Protein AF-A0A1H3GFI3-F1 (afdb_monomer_lite)

Structure (mmCIF, N/CA/C/O backbone):
data_AF-A0A1H3GFI3-F1
#
_entry.id   AF-A0A1H3GFI3-F1
#
loop_
_atom_site.group_PDB
_atom_site.id
_atom_site.type_symbol
_atom_site.label_atom_id
_atom_site.label_alt_id
_atom_site.label_comp_id
_atom_site.label_asym_id
_atom_site.label_entity_id
_atom_site.label_seq_id
_atom_site.pdbx_PDB_ins_code
_atom_site.Cartn_x
_atom_site.Cartn_y
_atom_site.Cartn_z
_atom_site.occupancy
_atom_site.B_iso_or_equiv
_atom_site.auth_seq_id
_atom_site.auth_comp_id
_atom_site.auth_asym_id
_atom_site.auth_atom_id
_atom_site.pdbx_PDB_model_num
ATOM 1 N N . MET A 1 1 ? -11.354 6.813 -36.163 1.00 39.94 1 MET A N 1
ATOM 2 C CA . MET A 1 1 ? -10.736 5.881 -35.196 1.00 39.94 1 MET A CA 1
ATOM 3 C C . MET A 1 1 ? -9.556 5.224 -35.880 1.00 39.94 1 MET A C 1
ATOM 5 O O . MET A 1 1 ? -9.767 4.393 -36.750 1.00 39.94 1 MET A O 1
ATOM 9 N N . SER A 1 2 ? -8.340 5.657 -35.555 1.00 27.62 2 SER A N 1
ATOM 10 C CA . SER A 1 2 ? -7.111 5.021 -36.024 1.00 27.62 2 SER A CA 1
ATOM 11 C C . SER A 1 2 ? -6.233 4.784 -34.811 1.00 27.62 2 SER A C 1
ATOM 13 O O . SER A 1 2 ? -5.815 5.729 -34.148 1.00 27.62 2 SER A O 1
ATOM 15 N N . PHE A 1 3 ? -6.008 3.507 -34.525 1.00 39.91 3 PHE A N 1
ATOM 16 C CA . PHE A 1 3 ? -4.891 3.021 -33.730 1.00 39.91 3 PHE A CA 1
ATOM 17 C C . PHE A 1 3 ? -3.573 3.446 -34.410 1.00 39.91 3 PHE A C 1
ATOM 19 O O . PHE A 1 3 ? -3.591 3.727 -35.608 1.00 39.91 3 PHE A O 1
ATOM 26 N N . TYR A 1 4 ? -2.469 3.440 -33.655 1.00 35.06 4 TYR A N 1
ATOM 27 C CA . TYR A 1 4 ? -1.087 3.842 -33.997 1.00 35.06 4 TYR A CA 1
ATOM 28 C C . TYR A 1 4 ? -0.653 5.232 -33.517 1.00 35.06 4 TYR A C 1
ATOM 30 O O . TYR A 1 4 ? -0.696 6.207 -34.258 1.00 35.06 4 TYR A O 1
ATOM 38 N N . ASN A 1 5 ? -0.130 5.282 -32.288 1.00 31.27 5 ASN A N 1
ATOM 39 C CA . ASN A 1 5 ? 1.244 5.742 -32.025 1.00 31.27 5 ASN A CA 1
ATOM 40 C C . ASN A 1 5 ? 1.622 5.497 -30.552 1.00 31.27 5 ASN A C 1
ATOM 42 O O . ASN A 1 5 ? 1.931 6.409 -29.799 1.00 31.27 5 ASN A O 1
ATOM 46 N N . ILE A 1 6 ? 1.620 4.229 -30.136 1.00 38.81 6 ILE A N 1
ATOM 47 C CA . ILE A 1 6 ? 2.386 3.800 -28.962 1.00 38.81 6 ILE A CA 1
ATOM 48 C C . ILE A 1 6 ? 3.718 3.324 -29.526 1.00 38.81 6 ILE A C 1
ATOM 50 O O . ILE A 1 6 ? 3.711 2.382 -30.304 1.00 38.81 6 ILE A O 1
ATOM 54 N N . TYR A 1 7 ? 4.795 4.047 -29.222 1.00 35.94 7 TYR A N 1
ATOM 55 C CA . TYR A 1 7 ? 6.221 3.669 -29.228 1.00 35.94 7 TYR A CA 1
ATOM 56 C C . TYR A 1 7 ? 7.065 4.905 -29.547 1.00 35.94 7 TYR A C 1
ATOM 58 O O . TYR A 1 7 ? 7.751 4.979 -30.564 1.00 35.94 7 TYR A O 1
ATOM 66 N N . LYS A 1 8 ? 7.073 5.868 -28.625 1.00 34.03 8 LYS A N 1
ATOM 67 C CA . LYS A 1 8 ? 8.142 6.868 -28.554 1.00 34.03 8 LYS A CA 1
ATOM 68 C C . LYS A 1 8 ? 9.069 6.574 -27.376 1.00 34.03 8 LYS A C 1
ATOM 70 O O . LYS A 1 8 ? 9.478 7.456 -26.640 1.00 34.03 8 LYS A O 1
ATOM 75 N N . TYR A 1 9 ? 9.452 5.303 -27.247 1.00 37.69 9 TYR A N 1
ATOM 76 C CA . TYR A 1 9 ? 10.745 4.987 -26.657 1.00 37.69 9 TYR A CA 1
ATOM 77 C C . TYR A 1 9 ? 11.792 5.551 -27.609 1.00 37.69 9 TYR A C 1
ATOM 79 O O . TYR A 1 9 ? 11.867 5.131 -28.767 1.00 37.69 9 TYR A O 1
ATOM 87 N N . ILE A 1 10 ? 12.604 6.490 -27.137 1.00 39.47 10 ILE A N 1
ATOM 88 C CA . ILE A 1 10 ? 13.829 6.855 -27.836 1.00 39.47 10 ILE A CA 1
ATOM 89 C C . ILE A 1 10 ? 14.751 5.628 -27.789 1.00 39.47 10 ILE A C 1
ATOM 91 O O . ILE A 1 10 ? 15.554 5.423 -26.883 1.00 39.47 10 ILE A O 1
ATOM 95 N N . LYS A 1 11 ? 14.581 4.770 -28.794 1.00 40.06 11 LYS A N 1
ATOM 96 C CA . LYS A 1 11 ? 15.546 3.782 -29.257 1.00 40.06 11 LYS A CA 1
ATOM 97 C C . LYS A 1 11 ? 16.718 4.569 -29.846 1.00 40.06 11 LYS A C 1
ATOM 99 O O . LYS A 1 11 ? 16.751 4.821 -31.046 1.00 40.06 11 LYS A O 1
ATOM 104 N N . TYR A 1 12 ? 17.715 4.923 -29.042 1.00 40.28 12 TYR A N 1
ATOM 105 C CA . TYR A 1 12 ? 19.053 5.079 -29.610 1.00 40.28 12 TYR A CA 1
ATOM 106 C C . TYR A 1 12 ? 19.607 3.673 -29.856 1.00 40.28 12 TYR A C 1
ATOM 108 O O . TYR A 1 12 ? 20.259 3.080 -29.002 1.00 40.28 12 TYR A O 1
ATOM 116 N N . ILE A 1 13 ? 19.298 3.104 -31.025 1.00 44.19 13 ILE A N 1
ATOM 117 C CA . ILE A 1 13 ? 20.070 1.986 -31.572 1.00 44.19 13 ILE A CA 1
ATOM 118 C C . ILE A 1 13 ? 21.266 2.608 -32.291 1.00 44.19 13 ILE A C 1
ATOM 120 O O . ILE A 1 13 ? 21.226 2.834 -33.494 1.00 44.19 13 ILE A O 1
ATOM 124 N N . HIS A 1 14 ? 22.346 2.856 -31.559 1.00 40.16 14 HIS A N 1
ATOM 125 C CA . HIS A 1 14 ? 23.675 2.776 -32.154 1.00 40.16 14 HIS A CA 1
ATOM 126 C C . HIS A 1 14 ? 24.243 1.410 -31.748 1.00 40.16 14 HIS A C 1
ATOM 128 O O . HIS A 1 14 ? 24.528 1.164 -30.580 1.00 40.16 14 HIS A O 1
ATOM 134 N N . HIS A 1 15 ? 24.348 0.491 -32.714 1.00 46.72 15 HIS A N 1
ATOM 135 C CA . HIS A 1 15 ? 25.051 -0.799 -32.588 1.00 46.72 15 HIS A CA 1
ATOM 136 C C . HIS A 1 15 ? 24.428 -1.892 -31.692 1.00 46.72 15 HIS A C 1
ATOM 138 O O . HIS A 1 15 ? 25.136 -2.544 -30.930 1.00 46.72 15 HIS A O 1
ATOM 144 N N . GLY A 1 16 ? 23.120 -2.161 -31.795 1.00 51.97 16 GLY A N 1
ATOM 145 C CA . GLY A 1 16 ? 22.549 -3.423 -31.280 1.00 51.97 16 GLY A CA 1
ATOM 146 C C . GLY A 1 16 ? 22.560 -3.606 -29.752 1.00 51.97 16 GLY A C 1
ATOM 147 O O . GLY A 1 16 ? 22.381 -4.722 -29.269 1.00 51.97 16 GLY A O 1
ATOM 148 N N . ARG A 1 17 ? 22.745 -2.532 -28.975 1.00 50.78 17 ARG A N 1
ATOM 149 C CA . ARG A 1 17 ? 22.695 -2.563 -27.505 1.00 50.78 17 ARG A CA 1
ATOM 150 C C . ARG A 1 17 ? 21.315 -2.135 -26.996 1.00 50.78 17 ARG A C 1
ATOM 152 O O . ARG A 1 17 ? 20.802 -1.087 -27.379 1.00 50.78 17 ARG A O 1
ATOM 159 N N . LYS A 1 18 ? 20.709 -2.947 -26.122 1.00 57.03 18 LYS A N 1
ATOM 160 C CA . LYS A 1 18 ? 19.458 -2.626 -25.415 1.00 57.03 18 LYS A CA 1
ATOM 161 C C . LYS A 1 18 ? 19.765 -1.610 -24.311 1.00 57.03 18 LYS A C 1
ATOM 163 O O . LYS A 1 18 ? 20.443 -1.952 -23.347 1.00 57.03 18 LYS A O 1
ATOM 168 N N . ILE A 1 19 ? 19.272 -0.381 -24.444 1.00 59.69 19 ILE A N 1
ATOM 169 C CA . ILE A 1 19 ? 19.339 0.626 -23.377 1.00 59.69 19 ILE A CA 1
ATOM 170 C C . ILE A 1 19 ? 18.173 0.366 -22.423 1.00 59.69 19 ILE A C 1
ATOM 172 O O . ILE A 1 19 ? 17.017 0.344 -22.843 1.00 59.69 19 ILE A O 1
ATOM 176 N N . ILE A 1 20 ? 18.481 0.126 -21.150 1.00 70.69 20 ILE A N 1
ATOM 177 C CA . ILE A 1 20 ? 17.489 -0.028 -20.084 1.00 70.69 20 ILE A CA 1
ATOM 178 C C . ILE A 1 20 ? 17.472 1.281 -19.304 1.00 70.69 20 ILE A C 1
ATOM 180 O O . ILE A 1 20 ? 18.467 1.635 -18.673 1.00 70.69 20 ILE A O 1
ATOM 184 N N . ILE A 1 21 ? 16.354 2.000 -19.370 1.00 73.19 21 ILE A N 1
ATOM 185 C CA . ILE A 1 21 ? 16.154 3.217 -18.586 1.00 73.19 21 ILE A CA 1
ATOM 186 C C . ILE A 1 21 ? 15.725 2.793 -17.184 1.00 73.19 21 ILE A C 1
ATOM 188 O O . ILE A 1 21 ? 14.767 2.037 -17.017 1.00 73.19 21 ILE A O 1
ATOM 192 N N . ARG A 1 22 ? 16.476 3.262 -16.192 1.00 84.00 22 ARG A N 1
ATOM 193 C CA . ARG A 1 22 ? 16.202 3.075 -14.771 1.00 84.00 22 ARG A CA 1
ATOM 194 C C . ARG A 1 22 ? 15.800 4.410 -14.170 1.00 84.00 22 ARG A C 1
ATOM 196 O O . ARG A 1 22 ? 16.272 5.459 -14.609 1.00 84.00 22 ARG A O 1
ATOM 203 N N . SER A 1 23 ? 14.894 4.378 -13.209 1.00 89.00 23 SER A N 1
ATOM 204 C CA . SER A 1 23 ? 14.367 5.567 -12.544 1.00 89.00 23 SER A CA 1
ATOM 205 C C . SER A 1 23 ? 14.048 5.245 -11.094 1.00 89.00 23 SER A C 1
ATOM 207 O O . SER A 1 23 ? 14.040 4.077 -10.700 1.00 89.00 23 SER A O 1
ATOM 209 N N . ASN A 1 24 ? 13.799 6.292 -10.318 1.00 92.38 24 ASN A N 1
ATOM 210 C CA . ASN A 1 24 ? 13.287 6.149 -8.970 1.00 92.38 24 ASN A CA 1
ATOM 211 C C . ASN A 1 24 ? 11.764 6.219 -9.001 1.00 92.38 24 ASN A C 1
ATOM 213 O O . ASN A 1 24 ? 11.182 6.939 -9.818 1.00 92.38 24 ASN A O 1
ATOM 217 N N . PHE A 1 25 ? 11.134 5.456 -8.124 1.00 93.94 25 PHE A N 1
ATOM 218 C CA . PHE A 1 25 ? 9.694 5.449 -7.958 1.00 93.94 25 PHE A CA 1
ATOM 219 C C . PHE A 1 25 ? 9.343 5.600 -6.488 1.00 93.94 25 PHE A C 1
ATOM 221 O O . PHE A 1 25 ? 10.026 5.046 -5.627 1.00 93.94 25 PHE A O 1
ATOM 228 N N . ARG A 1 26 ? 8.244 6.299 -6.223 1.00 95.25 26 ARG A N 1
ATOM 229 C CA . ARG A 1 26 ? 7.657 6.453 -4.896 1.00 95.25 26 ARG A CA 1
ATOM 230 C C . ARG A 1 26 ? 6.317 5.739 -4.883 1.00 95.25 26 ARG A C 1
ATOM 232 O O . ARG A 1 26 ? 5.526 5.883 -5.812 1.00 95.25 26 ARG A O 1
ATOM 239 N N . VAL A 1 27 ? 6.073 4.969 -3.833 1.00 96.88 27 VAL A N 1
ATOM 240 C CA . VAL A 1 27 ? 4.764 4.390 -3.549 1.00 96.88 27 VAL A CA 1
ATOM 241 C C . VAL A 1 27 ? 4.186 5.114 -2.353 1.00 96.88 27 VAL A C 1
ATOM 243 O O . VAL A 1 27 ? 4.770 5.081 -1.271 1.00 96.88 27 VAL A O 1
ATOM 246 N N . GLN A 1 28 ? 3.046 5.758 -2.544 1.00 97.62 28 GLN A N 1
ATOM 247 C CA . GLN A 1 28 ? 2.244 6.293 -1.462 1.00 97.62 28 GLN A CA 1
ATOM 248 C C . GLN A 1 28 ? 1.201 5.264 -1.066 1.00 97.62 28 GLN A C 1
ATOM 250 O O . GLN A 1 28 ? 0.428 4.803 -1.900 1.00 97.62 28 GLN A O 1
ATOM 255 N N . TRP A 1 29 ? 1.175 4.920 0.211 1.00 98.12 29 TRP A N 1
ATOM 256 C CA . TRP A 1 29 ? 0.234 3.983 0.792 1.00 98.12 29 TRP A CA 1
ATOM 257 C C . TRP A 1 29 ? -0.752 4.731 1.677 1.00 98.12 29 TRP A C 1
ATOM 259 O O . TRP A 1 29 ? -0.376 5.660 2.394 1.00 98.12 29 TRP A O 1
ATOM 269 N N . SER A 1 30 ? -1.999 4.279 1.663 1.00 97.75 30 SER A N 1
ATOM 270 C CA . SER A 1 30 ? -3.070 4.795 2.509 1.00 97.75 30 SER A CA 1
ATOM 271 C C . SER A 1 30 ? -3.761 3.628 3.203 1.00 97.75 30 SER A C 1
ATOM 273 O O . SER A 1 30 ? -4.151 2.656 2.556 1.00 97.75 30 SER A O 1
ATOM 275 N N . LEU A 1 31 ? -3.911 3.718 4.521 1.00 96.88 31 LEU A N 1
ATOM 276 C CA . LEU A 1 31 ? -4.555 2.713 5.361 1.00 96.88 31 LEU A CA 1
ATOM 277 C C . LEU A 1 31 ? -5.763 3.324 6.059 1.00 96.88 31 LEU A C 1
ATOM 279 O O . LEU A 1 31 ? -5.651 4.408 6.626 1.00 96.88 31 LEU A O 1
ATOM 283 N N . TYR A 1 32 ? -6.864 2.579 6.128 1.00 95.81 32 TYR A N 1
ATOM 284 C CA . TYR A 1 32 ? -7.930 2.845 7.091 1.00 95.81 32 TYR A CA 1
ATOM 285 C C . TYR A 1 32 ? -7.951 1.751 8.142 1.00 95.81 32 TYR A C 1
ATOM 287 O O . TYR A 1 32 ? -8.170 0.580 7.826 1.00 95.81 32 TYR A O 1
ATOM 295 N N . VAL A 1 33 ? -7.737 2.135 9.397 1.00 96.31 33 VAL A N 1
ATOM 296 C CA . VAL A 1 33 ? -7.656 1.204 10.524 1.00 96.31 33 VAL A CA 1
ATOM 297 C C . VAL A 1 33 ? -8.790 1.437 11.516 1.00 96.31 33 VAL A C 1
ATOM 299 O O . VAL A 1 33 ? -9.167 2.577 11.788 1.00 96.31 33 VAL A O 1
ATOM 302 N N . ASP A 1 34 ? -9.334 0.352 12.063 1.00 95.19 34 ASP A N 1
ATOM 303 C CA . ASP A 1 34 ? -10.293 0.388 13.167 1.00 95.19 34 ASP A CA 1
ATOM 304 C C . ASP A 1 34 ? -9.539 0.589 14.486 1.00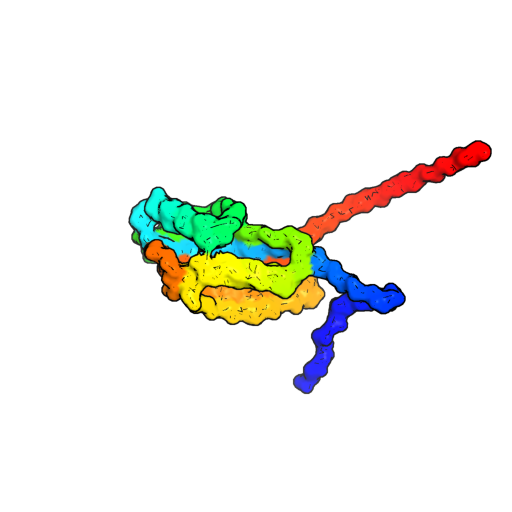 95.19 34 ASP A C 1
ATOM 306 O O . ASP A 1 34 ? -8.959 -0.339 15.058 1.00 95.19 34 ASP A O 1
ATOM 310 N N . ALA A 1 35 ? -9.493 1.836 14.948 1.00 93.56 35 ALA A N 1
ATOM 311 C CA . ALA A 1 35 ? -8.748 2.226 16.131 1.00 93.56 35 ALA A CA 1
ATOM 312 C C . ALA A 1 35 ? -9.416 3.417 16.822 1.00 93.56 35 ALA A C 1
ATOM 314 O O . ALA A 1 35 ? -9.674 4.458 16.228 1.00 93.56 35 ALA A O 1
ATOM 315 N N . LYS A 1 36 ? -9.644 3.284 18.132 1.00 90.50 36 LYS A N 1
ATOM 316 C CA . LYS A 1 36 ? -10.225 4.358 18.958 1.00 90.50 36 LYS A CA 1
ATOM 317 C C . LYS A 1 36 ? -9.205 5.400 19.422 1.00 90.50 36 LYS A C 1
ATOM 319 O O . LYS A 1 36 ? -9.607 6.425 19.960 1.00 90.50 36 LYS A O 1
ATOM 324 N N . THR A 1 37 ? -7.913 5.107 19.294 1.00 93.38 37 THR A N 1
ATOM 325 C CA . THR A 1 37 ? -6.822 5.999 19.699 1.00 93.38 37 THR A CA 1
ATOM 326 C C . THR A 1 37 ? -5.672 5.896 18.706 1.00 93.38 37 THR A C 1
ATOM 328 O O . THR A 1 37 ? -5.513 4.869 18.036 1.00 93.38 37 THR A O 1
ATOM 331 N N . GLN A 1 38 ? -4.852 6.942 18.648 1.00 94.25 38 GLN A N 1
ATOM 332 C CA . GLN A 1 38 ? -3.697 7.005 17.759 1.00 94.25 38 GLN A CA 1
ATOM 333 C C . GLN A 1 38 ? -2.664 5.927 18.104 1.00 94.25 38 GLN A C 1
ATOM 335 O O . GLN A 1 38 ? -2.101 5.307 17.210 1.00 94.25 38 GLN A O 1
ATOM 340 N N . GLU A 1 39 ? -2.464 5.618 19.386 1.00 95.44 39 GLU A N 1
ATOM 341 C CA . GLU A 1 39 ? -1.528 4.575 19.823 1.00 95.44 39 GLU A CA 1
ATOM 342 C C . GLU A 1 39 ? -1.929 3.205 19.270 1.00 95.44 39 GLU A C 1
ATOM 344 O O . GLU A 1 39 ? -1.082 2.444 18.809 1.00 95.44 39 GLU A O 1
ATOM 349 N N . LYS A 1 40 ? -3.233 2.896 19.249 1.00 94.75 40 LYS A N 1
ATOM 350 C CA . LYS A 1 40 ? -3.735 1.655 18.644 1.00 94.75 40 LYS A CA 1
ATOM 351 C C . LYS A 1 40 ? -3.560 1.641 17.130 1.00 94.75 40 LYS A C 1
ATOM 353 O O . LYS A 1 40 ? -3.198 0.603 16.585 1.00 94.75 40 LYS A O 1
ATOM 358 N N . ALA A 1 41 ? -3.791 2.773 16.467 1.00 96.06 41 ALA A N 1
ATOM 359 C CA . ALA A 1 41 ? -3.550 2.908 15.033 1.00 96.06 41 ALA A CA 1
ATOM 360 C C . ALA A 1 41 ? -2.070 2.640 14.697 1.00 96.06 41 ALA A C 1
ATOM 362 O O . ALA A 1 41 ? -1.764 1.885 13.777 1.00 96.06 41 ALA A O 1
ATOM 363 N N . MET A 1 42 ? -1.156 3.165 15.515 1.00 96.19 42 MET A N 1
ATOM 364 C CA . MET A 1 42 ? 0.286 2.960 15.366 1.00 96.19 42 MET A CA 1
ATOM 365 C C . MET A 1 42 ? 0.729 1.516 15.621 1.00 96.19 42 MET A C 1
ATOM 367 O O . MET A 1 42 ? 1.621 1.036 14.928 1.00 96.19 42 MET A O 1
ATOM 371 N N . LEU A 1 43 ? 0.093 0.790 16.548 1.00 95.62 43 LEU A N 1
ATOM 372 C CA . LEU A 1 43 ? 0.348 -0.648 16.719 1.00 95.62 43 LEU A CA 1
ATOM 373 C C . LEU A 1 43 ? -0.041 -1.447 15.468 1.00 95.62 43 LEU A C 1
ATOM 375 O O . LEU A 1 43 ? 0.683 -2.353 15.068 1.00 95.62 43 LEU A O 1
ATOM 379 N N . ILE A 1 44 ? -1.158 -1.098 14.823 1.00 95.69 44 ILE A N 1
ATOM 380 C CA . ILE A 1 44 ? -1.563 -1.731 13.558 1.00 95.69 44 ILE A CA 1
ATOM 381 C C . ILE A 1 44 ? -0.561 -1.383 12.451 1.00 95.69 44 ILE A C 1
ATOM 383 O O . ILE A 1 44 ? -0.162 -2.261 11.690 1.00 95.69 44 ILE A O 1
ATOM 387 N N . PHE A 1 45 ? -0.103 -0.130 12.386 1.00 96.25 45 PHE A N 1
ATOM 388 C CA . PHE A 1 45 ? 0.947 0.265 11.447 1.00 96.25 45 PHE A CA 1
ATOM 389 C C . PHE A 1 45 ? 2.262 -0.492 11.677 1.00 96.25 45 PHE A C 1
ATOM 391 O O . PHE A 1 45 ? 2.927 -0.865 10.716 1.00 96.25 45 PHE A O 1
ATOM 398 N N . GLN A 1 46 ? 2.633 -0.777 12.925 1.00 94.81 46 GLN A N 1
ATOM 399 C CA . GLN A 1 46 ? 3.822 -1.579 13.204 1.00 94.81 46 GLN A CA 1
ATOM 400 C C . GLN A 1 46 ? 3.709 -2.985 12.592 1.00 94.81 46 GLN A C 1
ATOM 402 O O . GLN A 1 46 ? 4.657 -3.442 11.961 1.00 94.81 46 GLN A O 1
ATOM 407 N N . LEU A 1 47 ? 2.535 -3.622 12.671 1.00 95.31 47 LEU A N 1
ATOM 408 C CA . LEU A 1 47 ? 2.286 -4.906 11.999 1.00 95.31 47 LEU A CA 1
ATOM 409 C C . LEU A 1 47 ? 2.400 -4.796 10.471 1.00 95.31 47 LEU A C 1
ATOM 411 O O . LEU A 1 47 ? 2.879 -5.721 9.822 1.00 95.31 47 LEU A O 1
ATOM 415 N N . VAL A 1 48 ? 1.982 -3.667 9.890 1.00 95.88 48 VAL A N 1
ATOM 416 C CA . VAL A 1 48 ? 2.183 -3.377 8.458 1.00 95.88 48 VAL A CA 1
ATOM 417 C C . VAL A 1 48 ? 3.674 -3.269 8.140 1.00 95.88 48 VAL A C 1
ATOM 419 O O . VAL A 1 48 ? 4.133 -3.880 7.180 1.00 95.88 48 VAL A O 1
ATOM 422 N N . SER A 1 49 ? 4.440 -2.548 8.959 1.00 94.19 49 SER A N 1
ATOM 423 C CA . SER A 1 49 ? 5.890 -2.413 8.793 1.00 94.19 49 SER A CA 1
ATOM 424 C C . SER A 1 49 ? 6.610 -3.755 8.863 1.00 94.19 49 SER A C 1
ATOM 426 O O . SER A 1 49 ? 7.478 -4.020 8.036 1.00 94.19 49 SER A O 1
ATOM 428 N N . GLU A 1 50 ? 6.228 -4.606 9.813 1.00 94.50 50 GLU A N 1
ATOM 429 C CA . GLU A 1 50 ? 6.772 -5.958 9.962 1.00 94.50 50 GLU A CA 1
ATOM 430 C C . GLU A 1 50 ? 6.387 -6.862 8.781 1.00 94.50 50 GLU A C 1
ATOM 432 O O . GLU A 1 50 ? 7.204 -7.657 8.327 1.00 94.50 50 GLU A O 1
ATOM 437 N N . ALA A 1 51 ? 5.168 -6.730 8.247 1.00 94.75 51 ALA A N 1
ATOM 438 C CA . ALA A 1 51 ? 4.702 -7.534 7.117 1.00 94.75 51 ALA A CA 1
ATOM 439 C C . ALA A 1 51 ? 5.345 -7.139 5.779 1.00 94.75 51 ALA A C 1
ATOM 441 O O . ALA A 1 51 ? 5.550 -7.996 4.920 1.00 94.75 51 ALA A O 1
ATOM 442 N N . ILE A 1 52 ? 5.611 -5.849 5.563 1.00 92.69 52 ILE A N 1
ATOM 443 C CA . ILE A 1 52 ? 6.254 -5.363 4.335 1.00 92.69 52 ILE A CA 1
ATOM 444 C C . ILE A 1 52 ? 7.769 -5.617 4.368 1.00 92.69 52 ILE A C 1
ATOM 446 O O . ILE A 1 52 ? 8.353 -5.842 3.312 1.00 92.69 52 ILE A O 1
ATOM 450 N N . ASP A 1 53 ? 8.388 -5.592 5.554 1.00 91.50 53 ASP A N 1
ATOM 451 C CA . ASP A 1 53 ? 9.840 -5.743 5.755 1.00 91.50 53 ASP A CA 1
ATOM 452 C C . ASP A 1 53 ? 10.671 -4.760 4.903 1.00 91.50 53 ASP A C 1
ATOM 454 O O . ASP A 1 53 ? 11.664 -5.101 4.261 1.00 91.50 53 ASP A O 1
ATOM 458 N N . LEU A 1 54 ? 10.226 -3.499 4.863 1.00 87.81 54 LEU A N 1
ATOM 459 C CA . LEU A 1 54 ? 10.900 -2.401 4.168 1.00 87.81 54 LEU A CA 1
ATOM 460 C C . LEU A 1 54 ? 10.985 -1.164 5.062 1.00 87.81 54 LEU A C 1
ATOM 462 O O . LEU A 1 54 ? 10.150 -0.989 5.954 1.00 87.81 54 LEU A O 1
ATOM 466 N N . PRO A 1 55 ? 11.942 -0.257 4.799 1.00 84.00 55 PRO A N 1
ATOM 467 C CA . PRO A 1 55 ? 11.933 1.060 5.416 1.00 84.00 55 PRO A CA 1
ATOM 468 C C . PRO A 1 55 ? 10.669 1.822 4.995 1.00 84.00 55 PRO A C 1
ATOM 470 O O . PRO A 1 55 ? 10.509 2.181 3.828 1.00 84.00 55 PRO A O 1
ATOM 473 N N . LEU A 1 56 ? 9.772 2.056 5.955 1.00 91.50 56 LEU A N 1
ATOM 474 C CA . LEU A 1 56 ? 8.558 2.846 5.765 1.00 91.50 56 LEU A CA 1
ATOM 475 C C . LEU A 1 56 ? 8.752 4.245 6.349 1.00 91.50 56 LEU A C 1
ATOM 477 O O . LEU A 1 56 ? 9.204 4.389 7.487 1.00 91.50 56 LEU A O 1
ATOM 481 N N . GLN A 1 57 ? 8.342 5.272 5.612 1.00 93.00 57 GLN A N 1
ATOM 482 C CA . GLN A 1 57 ? 8.266 6.634 6.133 1.00 93.00 57 GLN A CA 1
ATOM 483 C C . GLN A 1 57 ? 6.801 7.016 6.339 1.00 93.00 57 GLN A C 1
ATOM 485 O O . GLN A 1 57 ? 6.073 7.220 5.371 1.00 93.00 57 GLN A O 1
ATOM 490 N N . ILE A 1 58 ? 6.365 7.119 7.598 1.00 95.25 58 ILE A N 1
ATOM 491 C CA . ILE A 1 58 ? 5.043 7.677 7.914 1.00 95.25 58 ILE A CA 1
ATOM 492 C C . ILE A 1 58 ? 5.013 9.142 7.498 1.00 95.25 58 ILE A C 1
ATOM 494 O O . ILE A 1 58 ? 5.920 9.911 7.818 1.00 95.25 58 ILE A O 1
ATOM 498 N N . GLU A 1 59 ? 3.926 9.521 6.844 1.00 95.06 59 GLU A N 1
ATOM 499 C CA . GLU A 1 59 ? 3.628 10.903 6.492 1.00 95.06 59 GLU A CA 1
ATOM 500 C C . GLU A 1 59 ? 2.526 11.469 7.378 1.00 95.06 59 GLU A C 1
ATOM 502 O O . GLU A 1 59 ? 2.637 12.602 7.840 1.00 95.06 59 GLU A O 1
ATOM 507 N N . ASN A 1 60 ? 1.484 10.676 7.649 1.00 95.25 60 ASN A N 1
ATOM 508 C CA . ASN A 1 60 ? 0.354 11.110 8.458 1.00 95.25 60 ASN A CA 1
ATOM 509 C C . ASN A 1 60 ? -0.275 9.958 9.257 1.00 95.25 60 ASN A C 1
ATOM 511 O O . ASN A 1 60 ? -0.235 8.801 8.838 1.00 95.25 60 ASN A O 1
ATOM 515 N N . CYS A 1 61 ? -0.882 10.287 10.398 1.00 95.88 61 CYS A N 1
ATOM 516 C CA . CYS A 1 61 ? -1.697 9.383 11.210 1.00 95.88 61 CYS A CA 1
ATOM 517 C C . CYS A 1 61 ? -2.759 10.205 11.950 1.00 95.88 61 CYS A C 1
ATOM 519 O O . CYS A 1 61 ? -2.502 10.764 13.018 1.00 95.88 61 CYS A O 1
ATOM 521 N N . GLU A 1 62 ? -3.952 10.293 11.370 1.00 94.56 62 GLU A N 1
ATOM 522 C CA . GLU A 1 62 ? -5.013 11.196 11.821 1.00 94.56 62 GLU A CA 1
ATOM 523 C C . GLU A 1 62 ? -6.357 10.472 11.961 1.00 94.56 62 GLU A C 1
ATOM 525 O O . GLU A 1 62 ? -6.609 9.481 11.271 1.00 94.56 62 GLU A O 1
ATOM 530 N N . PRO A 1 63 ? -7.259 10.946 12.842 1.00 93.12 63 PRO A N 1
ATOM 531 C CA . PRO A 1 63 ? -8.611 10.410 12.920 1.00 93.12 63 PRO A CA 1
ATOM 532 C C . PRO A 1 63 ? -9.333 10.549 11.578 1.00 93.12 63 PRO A C 1
ATOM 534 O O . PRO A 1 63 ? -9.366 11.628 10.985 1.00 93.12 63 PRO A O 1
ATOM 537 N N . TYR A 1 64 ? -9.989 9.482 11.131 1.00 88.00 64 TYR A N 1
ATOM 538 C CA . TYR A 1 64 ? -10.730 9.504 9.879 1.00 88.00 64 TYR A CA 1
ATOM 539 C C . TYR A 1 64 ? -11.912 10.475 9.976 1.00 88.00 64 TYR A C 1
ATOM 541 O O . TYR A 1 64 ? -12.773 10.359 10.856 1.00 88.00 64 TYR A O 1
ATOM 549 N N . TRP A 1 65 ? -11.980 11.429 9.042 1.00 82.81 65 TRP A N 1
ATOM 550 C CA . TRP A 1 65 ? -12.920 12.557 9.085 1.00 82.81 65 TRP A CA 1
ATOM 551 C C . TRP A 1 65 ? -14.389 12.130 9.221 1.00 82.81 65 TRP A C 1
ATOM 553 O O . TRP A 1 65 ? -15.195 12.837 9.829 1.00 82.81 65 TRP A O 1
ATOM 563 N N . ARG A 1 66 ? -14.743 10.959 8.675 1.00 82.69 66 ARG A N 1
ATOM 564 C CA . ARG A 1 66 ? -16.115 10.441 8.669 1.00 82.69 66 ARG A CA 1
ATOM 565 C C . ARG A 1 66 ? -16.467 9.627 9.913 1.00 82.69 66 ARG A C 1
ATOM 567 O O . ARG A 1 66 ? -17.637 9.562 10.280 1.00 82.69 66 ARG A O 1
ATOM 574 N N . ASN A 1 67 ? -15.485 8.985 10.545 1.00 82.62 67 ASN A N 1
ATOM 575 C CA . ASN A 1 67 ? -15.693 8.115 11.698 1.00 82.62 67 ASN A CA 1
ATOM 576 C C . ASN A 1 67 ? -14.514 8.229 12.665 1.00 82.62 67 ASN A C 1
ATOM 578 O O . ASN A 1 67 ? -13.443 7.687 12.424 1.00 82.62 67 ASN A O 1
ATOM 582 N N . ARG A 1 68 ? -14.750 8.859 13.817 1.00 77.19 68 ARG A N 1
ATOM 583 C CA . ARG A 1 68 ? -13.723 9.076 14.849 1.00 77.19 68 ARG A CA 1
ATOM 584 C C . ARG A 1 68 ? -13.240 7.801 15.550 1.00 77.19 68 ARG A C 1
ATOM 586 O O . ARG A 1 68 ? -12.334 7.878 16.368 1.00 77.19 68 ARG A O 1
ATOM 593 N N . SER A 1 69 ? -13.855 6.650 15.273 1.00 84.00 69 SER A N 1
ATOM 594 C CA . SER A 1 69 ? -13.350 5.341 15.717 1.00 84.00 69 SER A CA 1
ATOM 595 C C . SER A 1 69 ? -12.394 4.706 14.703 1.00 84.00 69 SER A C 1
ATOM 597 O O . SER A 1 69 ? -12.065 3.534 14.836 1.00 84.00 69 SER A O 1
ATOM 599 N N . GLN A 1 70 ? -11.994 5.444 13.670 1.00 91.88 70 GLN A N 1
ATOM 600 C CA . GLN A 1 70 ? -11.066 4.999 12.642 1.00 91.88 70 GLN A CA 1
ATOM 601 C C . GLN A 1 70 ? -9.937 6.009 12.497 1.00 91.88 70 GLN A C 1
ATOM 603 O O . GLN A 1 70 ? -10.113 7.196 12.782 1.00 91.88 70 GLN A O 1
ATOM 608 N N . TYR A 1 71 ? -8.792 5.531 12.028 1.00 95.81 71 TYR A N 1
ATOM 609 C CA . TYR A 1 71 ? -7.650 6.365 11.679 1.00 95.81 71 TYR A CA 1
ATOM 610 C C . TYR A 1 71 ? -7.270 6.145 10.221 1.00 95.81 71 TYR A C 1
ATOM 612 O O . TYR A 1 71 ? -7.357 5.027 9.705 1.00 95.81 71 TYR A O 1
ATOM 620 N N . GLU A 1 72 ? -6.851 7.226 9.578 1.00 96.25 72 GLU A N 1
ATOM 621 C CA . GLU A 1 72 ? -6.159 7.211 8.301 1.00 96.25 72 GLU A CA 1
ATOM 622 C C . GLU A 1 72 ? -4.660 7.314 8.559 1.00 96.25 72 GLU A C 1
ATOM 624 O O . GLU A 1 72 ? -4.204 8.208 9.275 1.00 96.25 72 GLU A O 1
ATOM 629 N N . ILE A 1 73 ? -3.900 6.385 7.987 1.00 97.12 73 ILE A N 1
ATOM 630 C CA . ILE A 1 73 ? -2.440 6.400 8.045 1.00 97.12 73 ILE A CA 1
ATOM 631 C C . ILE A 1 73 ? -1.928 6.466 6.619 1.00 97.12 73 ILE A C 1
ATOM 633 O O . ILE A 1 73 ? -2.281 5.613 5.803 1.00 97.12 73 ILE A O 1
ATOM 637 N N . THR A 1 74 ? -1.084 7.448 6.328 1.00 97.62 74 THR A N 1
ATOM 638 C CA . THR A 1 74 ? -0.374 7.527 5.052 1.00 97.62 74 THR A CA 1
ATOM 639 C C . THR A 1 74 ? 1.116 7.365 5.279 1.00 97.62 74 THR A C 1
ATOM 641 O O . THR A 1 74 ? 1.684 7.890 6.240 1.00 97.62 74 THR A O 1
ATOM 644 N N . PHE A 1 75 ? 1.755 6.596 4.408 1.00 97.38 75 PHE A N 1
ATOM 645 C CA . PHE A 1 75 ? 3.187 6.341 4.470 1.00 97.38 75 PHE A CA 1
ATOM 646 C C . PHE A 1 75 ? 3.742 6.078 3.078 1.00 97.38 75 PHE A C 1
ATOM 648 O O . PHE A 1 75 ? 2.991 5.871 2.124 1.00 97.38 75 PHE A O 1
ATOM 655 N N . THR A 1 76 ? 5.063 6.067 2.962 1.00 96.88 76 THR A N 1
ATOM 656 C CA . THR A 1 76 ? 5.737 5.858 1.686 1.00 96.88 76 THR A CA 1
ATOM 657 C C . THR A 1 76 ? 6.790 4.775 1.720 1.00 96.88 76 THR A C 1
ATOM 659 O O . THR A 1 76 ? 7.399 4.491 2.755 1.00 96.88 76 THR A O 1
ATOM 662 N N . THR A 1 77 ? 7.000 4.194 0.541 1.00 95.75 77 THR A N 1
ATOM 663 C CA . THR A 1 77 ? 8.171 3.389 0.195 1.00 95.75 77 THR A CA 1
ATOM 664 C C . THR A 1 77 ? 8.767 3.893 -1.115 1.00 95.75 77 THR A C 1
ATOM 666 O O . THR A 1 77 ? 8.081 4.534 -1.916 1.00 95.75 77 THR A O 1
ATOM 669 N N . THR A 1 78 ? 10.046 3.608 -1.354 1.00 94.75 78 THR A N 1
ATOM 670 C CA . THR A 1 78 ? 10.747 4.027 -2.574 1.00 94.75 78 THR A CA 1
ATOM 671 C C . THR A 1 78 ? 11.462 2.860 -3.244 1.00 94.75 78 THR A C 1
ATOM 673 O O . THR A 1 78 ? 11.942 1.928 -2.597 1.00 94.75 78 THR A O 1
ATOM 676 N N . TRP A 1 79 ? 11.539 2.913 -4.573 1.00 94.44 79 TRP A N 1
ATOM 677 C CA . TRP A 1 79 ? 12.286 1.971 -5.399 1.00 94.44 79 TRP A CA 1
ATOM 678 C C . TRP A 1 79 ? 13.323 2.725 -6.215 1.00 94.44 79 TRP A C 1
ATOM 680 O O . TRP A 1 79 ? 12.980 3.428 -7.163 1.00 94.44 79 TRP A O 1
ATOM 690 N N . GLU A 1 80 ? 14.593 2.566 -5.865 1.00 93.25 80 GLU A N 1
ATOM 691 C CA . GLU A 1 80 ? 15.681 3.293 -6.513 1.00 93.25 80 GLU A CA 1
ATOM 692 C C . GLU A 1 80 ? 16.283 2.514 -7.683 1.00 93.25 80 GLU A C 1
ATOM 694 O O . GLU A 1 80 ? 16.554 1.315 -7.587 1.00 93.25 80 GLU A O 1
ATOM 699 N N . GLY A 1 81 ? 16.534 3.209 -8.794 1.00 89.44 81 GLY A N 1
ATOM 700 C CA . GLY A 1 81 ? 17.285 2.655 -9.922 1.00 89.44 81 GLY A CA 1
ATOM 701 C C . GLY A 1 81 ? 16.644 1.431 -10.587 1.00 89.44 81 GLY A C 1
ATOM 702 O O . GLY A 1 81 ? 17.360 0.595 -11.146 1.00 89.44 81 GLY A O 1
ATOM 703 N N . VAL A 1 82 ? 15.316 1.319 -10.570 1.00 92.12 82 VAL A N 1
ATOM 704 C CA . VAL A 1 82 ? 14.577 0.183 -11.145 1.00 92.12 82 VAL A CA 1
ATOM 705 C C . VAL A 1 82 ? 13.921 0.538 -12.477 1.00 92.12 82 VAL A C 1
ATOM 707 O O . VAL A 1 82 ? 13.785 1.704 -12.854 1.00 92.12 82 VAL A O 1
ATOM 710 N N . THR A 1 83 ? 13.524 -0.486 -13.230 1.00 90.38 83 THR A N 1
ATOM 711 C CA . THR A 1 83 ? 12.662 -0.303 -14.412 1.00 90.38 83 THR A CA 1
ATOM 712 C C . THR A 1 83 ? 11.187 -0.196 -13.999 1.00 90.38 83 THR A C 1
ATOM 714 O O . THR A 1 83 ? 10.831 -0.727 -12.948 1.00 90.38 83 THR A O 1
ATOM 717 N N . PRO A 1 84 ? 10.293 0.401 -14.812 1.00 90.75 84 PRO A N 1
ATOM 718 C CA . PRO A 1 84 ? 8.870 0.463 -14.467 1.00 90.75 84 PRO A CA 1
ATOM 719 C C . PRO A 1 84 ? 8.227 -0.913 -14.183 1.00 90.75 84 PRO A C 1
ATOM 721 O O . PRO A 1 84 ? 7.560 -1.047 -13.159 1.00 90.75 84 PRO A O 1
ATOM 724 N N . PRO A 1 85 ? 8.462 -1.977 -14.986 1.00 92.88 85 PRO A N 1
ATOM 725 C CA . PRO A 1 85 ? 7.933 -3.308 -14.669 1.00 92.88 85 PRO A CA 1
ATOM 726 C C . PRO A 1 85 ? 8.459 -3.877 -13.347 1.00 92.88 85 PRO A C 1
ATOM 728 O O . PRO A 1 85 ? 7.737 -4.569 -12.636 1.00 92.88 85 PRO A O 1
ATOM 731 N N . GLU A 1 86 ? 9.714 -3.583 -13.009 1.00 94.69 86 GLU A N 1
ATOM 732 C CA . GLU A 1 86 ? 10.317 -4.003 -11.745 1.00 94.69 86 GLU A CA 1
ATOM 733 C C . GLU A 1 86 ? 9.724 -3.240 -10.554 1.00 94.69 86 GLU A C 1
ATOM 735 O O . GLU A 1 86 ? 9.450 -3.858 -9.530 1.00 94.69 86 GLU A O 1
ATOM 740 N N . ALA A 1 87 ? 9.461 -1.937 -10.697 1.00 95.25 87 ALA A N 1
ATOM 741 C CA . ALA A 1 87 ? 8.763 -1.145 -9.685 1.00 95.25 87 ALA A CA 1
ATOM 742 C C . ALA A 1 87 ? 7.354 -1.697 -9.423 1.00 95.25 87 ALA A C 1
ATOM 744 O O . ALA A 1 87 ? 6.999 -1.946 -8.275 1.00 95.25 87 ALA A O 1
ATOM 745 N N . VAL A 1 88 ? 6.588 -1.982 -10.484 1.00 96.88 88 VAL A N 1
ATOM 746 C CA . VAL A 1 88 ? 5.260 -2.615 -10.383 1.00 96.88 88 VAL A CA 1
ATOM 747 C C . VAL A 1 88 ? 5.348 -3.956 -9.661 1.00 96.88 88 VAL A C 1
ATOM 749 O O . VA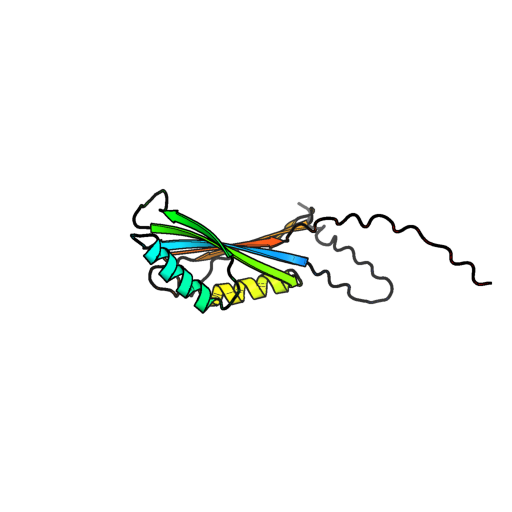L A 1 88 ? 4.586 -4.202 -8.729 1.00 96.88 88 VAL A O 1
ATOM 752 N N . PHE A 1 89 ? 6.291 -4.815 -10.057 1.00 97.25 89 PHE A N 1
ATOM 753 C CA . PHE A 1 89 ? 6.475 -6.122 -9.432 1.00 97.25 89 PHE A CA 1
ATOM 754 C C . PHE A 1 89 ? 6.806 -6.009 -7.940 1.00 97.25 89 PHE A C 1
ATOM 756 O O . PHE A 1 89 ? 6.181 -6.685 -7.128 1.00 97.25 89 PHE A O 1
ATOM 763 N N . ARG A 1 90 ? 7.751 -5.138 -7.563 1.00 97.06 90 ARG A N 1
ATOM 764 C CA . ARG A 1 90 ? 8.137 -4.931 -6.158 1.00 97.06 90 ARG A CA 1
ATOM 765 C C . ARG A 1 90 ? 6.989 -4.361 -5.329 1.00 97.06 90 ARG A C 1
ATOM 767 O O . ARG A 1 90 ? 6.750 -4.846 -4.227 1.00 97.06 90 ARG A O 1
ATOM 774 N N . THR A 1 91 ? 6.236 -3.402 -5.872 1.00 97.31 91 THR A N 1
ATOM 775 C CA . THR A 1 91 ? 5.028 -2.875 -5.221 1.00 97.31 91 THR A CA 1
ATOM 776 C C . THR A 1 91 ? 3.990 -3.970 -5.008 1.00 97.31 91 THR A C 1
ATOM 778 O O . THR A 1 91 ? 3.459 -4.086 -3.911 1.00 97.31 91 THR A O 1
ATOM 781 N N . LEU A 1 92 ? 3.733 -4.814 -6.012 1.00 97.75 92 LEU A N 1
ATOM 782 C CA . LEU A 1 92 ? 2.792 -5.930 -5.882 1.00 97.75 92 LEU A CA 1
ATOM 783 C C . LEU A 1 92 ? 3.270 -7.003 -4.898 1.00 97.75 92 LEU A C 1
ATOM 785 O O . LEU A 1 92 ? 2.449 -7.562 -4.181 1.00 97.75 92 LEU A O 1
ATOM 789 N N . ALA A 1 93 ? 4.575 -7.270 -4.829 1.00 97.00 93 ALA A N 1
ATOM 790 C CA . ALA A 1 93 ? 5.141 -8.195 -3.851 1.00 97.00 93 ALA A CA 1
ATOM 791 C C . ALA A 1 93 ? 4.944 -7.687 -2.413 1.00 97.00 93 ALA A C 1
ATOM 793 O O . ALA A 1 93 ? 4.530 -8.457 -1.552 1.00 97.00 93 ALA A O 1
ATOM 794 N N . ALA A 1 94 ? 5.160 -6.390 -2.168 1.00 96.81 94 ALA A N 1
ATOM 795 C CA . ALA A 1 94 ? 4.843 -5.762 -0.883 1.00 96.81 94 ALA A CA 1
ATOM 796 C C . ALA A 1 94 ? 3.327 -5.761 -0.607 1.00 96.81 94 ALA A C 1
ATOM 798 O O . ALA A 1 94 ? 2.886 -6.055 0.497 1.00 96.81 94 ALA A O 1
ATOM 799 N N . ALA A 1 95 ? 2.511 -5.478 -1.623 1.00 97.19 95 ALA A N 1
ATOM 800 C CA . ALA A 1 95 ? 1.056 -5.468 -1.516 1.00 97.19 95 ALA A CA 1
ATOM 801 C C . ALA A 1 95 ? 0.493 -6.855 -1.146 1.00 97.19 95 ALA A C 1
ATOM 803 O O . ALA A 1 95 ? -0.448 -6.961 -0.351 1.00 97.19 95 ALA A O 1
ATOM 804 N N . ASP A 1 96 ? 1.074 -7.929 -1.687 1.00 97.25 96 ASP A N 1
ATOM 805 C CA . ASP A 1 96 ? 0.661 -9.300 -1.389 1.00 97.25 96 ASP A CA 1
ATOM 806 C C . ASP A 1 96 ? 0.834 -9.643 0.094 1.00 97.25 96 ASP A C 1
ATOM 808 O O . ASP A 1 96 ? 0.020 -10.382 0.639 1.00 97.25 96 ASP A O 1
ATOM 812 N N . THR A 1 97 ? 1.796 -9.066 0.817 1.00 96.62 97 THR A N 1
ATOM 813 C CA . THR A 1 97 ? 1.941 -9.359 2.255 1.00 96.62 97 THR A CA 1
ATOM 814 C C . THR A 1 97 ? 0.794 -8.788 3.100 1.00 96.62 97 THR A C 1
ATOM 816 O O . THR A 1 97 ? 0.525 -9.284 4.195 1.00 96.62 97 THR A O 1
ATOM 819 N N . LEU A 1 98 ? 0.044 -7.815 2.570 1.00 96.94 98 LEU A N 1
ATOM 820 C CA . LEU A 1 98 ? -0.942 -7.025 3.316 1.00 96.94 98 LEU A CA 1
ATO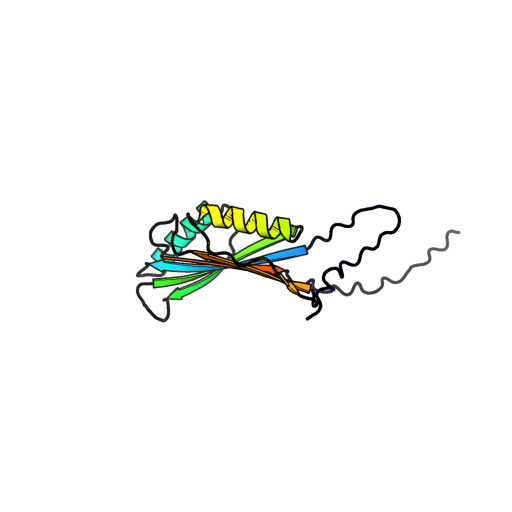M 821 C C . LEU A 1 98 ? -2.399 -7.415 3.060 1.00 96.94 98 LEU A C 1
ATOM 823 O O . LEU A 1 98 ? -3.256 -7.181 3.918 1.00 96.94 98 LEU A O 1
ATOM 827 N N . ALA A 1 99 ? -2.712 -8.001 1.905 1.00 97.75 99 ALA A N 1
ATOM 828 C CA . ALA A 1 99 ? -4.078 -8.368 1.543 1.00 97.75 99 ALA A CA 1
ATOM 829 C C . ALA A 1 99 ? -4.143 -9.666 0.734 1.00 97.75 99 ALA A C 1
ATOM 831 O O . ALA A 1 99 ? -3.183 -10.072 0.089 1.00 97.75 99 ALA A O 1
ATOM 832 N N . TRP A 1 100 ? -5.291 -10.340 0.797 1.00 96.88 100 TRP A N 1
ATOM 833 C CA . TRP A 1 100 ? -5.557 -11.580 0.060 1.00 96.88 100 TRP A CA 1
ATOM 834 C C . TRP A 1 100 ? -5.905 -11.334 -1.404 1.00 96.88 100 TRP A C 1
ATOM 836 O O . TRP A 1 100 ? -5.674 -12.188 -2.253 1.00 96.88 100 TRP A O 1
ATOM 846 N N . GLU A 1 101 ? -6.500 -10.181 -1.691 1.00 96.69 101 GLU A N 1
ATOM 847 C CA . GLU A 1 101 ? -6.971 -9.815 -3.020 1.00 96.69 101 GLU A CA 1
ATOM 848 C C . GLU A 1 101 ? -6.743 -8.328 -3.249 1.00 96.69 101 GLU A C 1
ATOM 850 O O . GLU A 1 101 ? -6.873 -7.531 -2.320 1.00 96.69 101 GLU A O 1
ATOM 855 N N . TRP A 1 102 ? -6.470 -7.952 -4.495 1.00 98.00 102 TRP A N 1
ATOM 856 C CA . TRP A 1 102 ? -6.258 -6.568 -4.898 1.00 98.00 102 TRP A CA 1
ATOM 857 C C . TRP A 1 102 ? -7.088 -6.232 -6.130 1.00 98.00 102 TRP A C 1
ATOM 859 O O . TRP A 1 102 ? -7.123 -6.991 -7.098 1.00 98.00 102 TRP A O 1
ATOM 869 N N . ASN A 1 103 ? -7.724 -5.063 -6.109 1.00 97.88 103 ASN A N 1
ATOM 870 C CA . ASN A 1 103 ? -8.225 -4.421 -7.314 1.00 97.88 103 ASN A CA 1
ATOM 871 C C . ASN A 1 103 ? -7.150 -3.446 -7.794 1.00 97.88 103 ASN A C 1
ATOM 873 O O . ASN A 1 103 ? -6.897 -2.443 -7.128 1.00 97.88 103 ASN A O 1
ATOM 877 N N . VAL A 1 104 ? -6.492 -3.773 -8.905 1.00 97.31 104 VAL A N 1
ATOM 878 C CA . VAL A 1 104 ? -5.386 -2.985 -9.461 1.00 97.31 104 VAL A CA 1
ATOM 879 C C . VAL A 1 104 ? -5.791 -2.329 -10.772 1.00 97.31 104 VAL A C 1
ATOM 881 O O . VAL A 1 104 ? -6.518 -2.910 -11.581 1.00 97.31 104 VAL A O 1
ATOM 884 N N . ARG A 1 105 ? -5.280 -1.123 -11.002 1.00 95.44 105 ARG A N 1
ATOM 885 C CA . ARG A 1 105 ? -5.347 -0.447 -12.298 1.00 95.44 105 ARG A CA 1
ATOM 886 C C . ARG A 1 105 ? -4.189 -0.912 -13.173 1.00 95.44 105 ARG A C 1
ATOM 888 O O . ARG A 1 105 ? -3.122 -1.249 -12.671 1.00 95.44 105 ARG A O 1
ATOM 895 N N . CYS A 1 106 ? -4.383 -0.930 -14.489 1.00 90.94 106 CYS A N 1
ATOM 896 C CA . CYS A 1 106 ? -3.272 -1.183 -15.403 1.00 90.94 106 CYS A CA 1
ATOM 897 C C . CYS A 1 106 ? -2.224 -0.067 -15.263 1.00 90.94 106 CYS A C 1
ATOM 899 O O . CYS A 1 106 ? -2.622 1.094 -15.170 1.00 90.94 106 CYS A O 1
ATOM 901 N N . PRO A 1 107 ? -0.917 -0.385 -15.272 1.00 93.31 107 PRO A N 1
ATOM 902 C CA . PRO A 1 107 ? 0.117 0.639 -15.301 1.00 93.31 107 PRO A CA 1
ATOM 903 C C . PRO A 1 107 ? 0.017 1.442 -16.603 1.00 93.31 107 PRO A C 1
ATOM 905 O O . PRO A 1 107 ? -0.087 0.859 -17.688 1.00 93.31 107 PRO A O 1
ATOM 908 N N . VAL A 1 108 ? 0.050 2.768 -16.493 1.00 90.88 108 VAL A N 1
ATOM 909 C CA . VAL A 1 108 ? -0.021 3.705 -17.621 1.00 90.88 108 VAL A CA 1
ATOM 910 C C . VAL A 1 108 ? 1.201 4.614 -17.587 1.00 90.88 108 VAL A C 1
ATOM 912 O O . VAL A 1 108 ? 1.555 5.157 -16.546 1.00 90.88 108 VAL A O 1
ATOM 915 N N . GLU A 1 109 ? 1.848 4.770 -18.739 1.00 88.44 109 GLU A N 1
ATOM 916 C CA . GLU A 1 109 ? 2.884 5.776 -18.966 1.00 88.44 109 GLU A CA 1
ATOM 917 C C . GLU A 1 109 ? 2.339 6.790 -19.977 1.00 88.44 109 GLU A C 1
ATOM 919 O O . GLU A 1 109 ? 1.909 6.414 -21.073 1.00 88.44 109 GLU A O 1
ATOM 924 N N . TRP A 1 110 ? 2.318 8.060 -19.588 1.00 85.75 110 TRP A N 1
ATOM 925 C CA . TRP A 1 110 ? 1.811 9.170 -20.386 1.00 85.75 110 TRP A CA 1
ATOM 926 C C . TRP A 1 110 ? 2.922 9.799 -21.241 1.00 85.75 110 TRP A C 1
ATOM 928 O O . TRP A 1 110 ? 4.114 9.570 -21.029 1.00 85.75 110 TRP A O 1
ATOM 938 N N . GLU A 1 111 ? 2.543 10.604 -22.239 1.00 77.88 111 GLU A N 1
ATOM 939 C CA . GLU A 1 111 ? 3.493 11.205 -23.192 1.00 77.88 111 GLU A CA 1
ATOM 940 C C . GLU A 1 111 ? 4.493 12.182 -22.548 1.00 77.88 111 GLU A C 1
ATOM 942 O O . GLU A 1 111 ? 5.590 12.378 -23.073 1.00 77.88 111 GLU A O 1
ATOM 947 N N . ASP A 1 112 ? 4.135 12.777 -21.411 1.00 79.62 112 ASP A N 1
ATOM 948 C CA . ASP A 1 112 ? 4.979 13.672 -20.612 1.00 79.62 112 ASP A CA 1
ATOM 949 C C . ASP A 1 112 ? 5.947 12.922 -19.675 1.00 79.62 112 ASP A C 1
ATOM 951 O O . ASP A 1 112 ? 6.751 13.545 -18.977 1.00 79.62 112 ASP A O 1
ATOM 955 N N . GLY A 1 113 ? 5.921 11.586 -19.694 1.00 77.62 113 GLY A N 1
ATOM 956 C CA . GLY A 1 113 ? 6.754 10.732 -18.854 1.00 77.62 113 GLY A CA 1
ATOM 957 C C . GLY A 1 113 ? 6.196 10.500 -17.450 1.00 77.62 113 GLY A C 1
ATOM 958 O O . GLY A 1 113 ? 6.911 9.910 -16.630 1.00 77.62 113 GLY A O 1
ATOM 959 N N . LEU A 1 114 ? 4.958 10.935 -17.175 1.00 84.44 114 LEU A N 1
ATOM 960 C CA . LEU A 1 114 ? 4.220 10.555 -15.976 1.00 84.44 114 LEU A CA 1
ATOM 961 C C . LEU A 1 114 ? 3.918 9.053 -16.021 1.00 84.44 114 LEU A C 1
ATOM 963 O O . LEU A 1 114 ? 3.534 8.506 -17.055 1.00 84.44 114 LEU A O 1
ATOM 967 N N . PHE A 1 115 ? 4.105 8.384 -14.890 1.00 90.06 115 PHE A N 1
ATOM 968 C CA . PHE A 1 115 ? 3.810 6.968 -14.729 1.00 90.06 115 PHE A CA 1
ATOM 969 C C . PHE A 1 115 ? 2.849 6.799 -13.565 1.00 90.06 115 PHE A C 1
ATOM 971 O O . PHE A 1 115 ? 3.137 7.289 -12.475 1.00 90.06 115 PHE A O 1
ATOM 978 N N . GLU A 1 116 ? 1.762 6.076 -13.799 1.00 89.81 116 GLU A N 1
ATOM 979 C CA . GLU A 1 116 ? 0.741 5.796 -12.800 1.00 89.81 116 GLU A CA 1
ATOM 980 C C . GLU A 1 116 ? 0.471 4.299 -12.722 1.00 89.81 116 GLU A C 1
ATOM 982 O O . GLU A 1 116 ? 0.232 3.621 -13.726 1.00 89.81 116 GLU A O 1
ATOM 987 N N . PHE A 1 117 ? 0.447 3.785 -11.502 1.00 96.69 117 PHE A N 1
ATOM 988 C CA . PHE A 1 117 ? -0.040 2.453 -11.195 1.00 96.69 117 PHE A CA 1
ATOM 989 C C . PHE A 1 117 ? -0.596 2.461 -9.779 1.00 96.69 117 PHE A C 1
ATOM 991 O O . PHE A 1 117 ? 0.049 2.962 -8.873 1.00 96.69 117 PHE A O 1
ATOM 998 N N . GLY A 1 118 ? -1.767 1.879 -9.559 1.00 97.75 118 GLY A N 1
ATOM 999 C CA . GLY A 1 118 ? -2.365 1.895 -8.232 1.00 97.75 118 GLY A CA 1
ATOM 1000 C C . GLY A 1 118 ? -3.269 0.709 -7.999 1.00 97.75 118 GLY A C 1
ATOM 1001 O O . GLY A 1 118 ? -3.689 0.017 -8.934 1.00 97.75 118 GLY A O 1
ATOM 1002 N N . GLY A 1 119 ? -3.579 0.480 -6.736 1.00 98.06 119 GLY A N 1
ATOM 1003 C CA . GLY A 1 119 ? -4.436 -0.613 -6.329 1.00 98.06 119 GLY A CA 1
ATOM 1004 C C . GLY A 1 119 ? -5.030 -0.385 -4.958 1.00 98.06 119 GLY A C 1
ATOM 1005 O O . GLY A 1 119 ? -4.522 0.400 -4.165 1.00 98.06 119 GLY A O 1
ATOM 1006 N N . GLN A 1 120 ? -6.123 -1.084 -4.683 1.00 98.38 120 GLN A N 1
ATOM 1007 C CA . GLN A 1 120 ? -6.796 -1.029 -3.393 1.00 98.38 120 GLN A CA 1
ATOM 1008 C C . GLN A 1 120 ? -7.392 -2.376 -2.994 1.00 98.38 120 GLN A C 1
ATOM 1010 O O . GLN A 1 120 ? -7.693 -3.225 -3.841 1.00 98.38 120 GLN A O 1
ATOM 1015 N N . SER A 1 121 ? -7.611 -2.552 -1.694 1.00 98.31 121 SER A N 1
ATOM 1016 C CA . SER A 1 121 ? -8.232 -3.736 -1.119 1.00 98.31 121 SER A CA 1
ATOM 1017 C C . SER A 1 121 ? -9.016 -3.432 0.156 1.00 98.31 121 SER A C 1
ATOM 1019 O O . SER A 1 121 ? -8.666 -2.552 0.935 1.00 98.31 121 SER A O 1
ATOM 1021 N N . VAL A 1 122 ? -10.059 -4.232 0.378 1.00 97.38 122 VAL A N 1
ATOM 1022 C CA . VAL A 1 122 ? -10.793 -4.368 1.653 1.00 97.38 122 VAL A CA 1
ATOM 1023 C C . VAL A 1 122 ? -10.640 -5.770 2.259 1.00 97.38 122 VAL A C 1
ATOM 1025 O O . VAL A 1 122 ? -11.212 -6.066 3.302 1.00 97.38 122 VAL A O 1
ATOM 1028 N N . LYS A 1 123 ? -9.906 -6.670 1.589 1.00 97.25 123 LYS A N 1
ATOM 1029 C CA . LYS A 1 123 ? -9.699 -8.070 1.996 1.00 97.25 123 LYS A CA 1
ATOM 1030 C C . LYS A 1 123 ? -8.295 -8.238 2.566 1.00 97.25 123 LYS A C 1
ATOM 1032 O O . LYS A 1 123 ? -7.438 -8.898 1.982 1.00 97.25 123 LYS A O 1
ATOM 1037 N N . THR A 1 124 ? -8.055 -7.576 3.684 1.00 96.94 124 THR A N 1
ATOM 1038 C CA . THR A 1 124 ? -6.738 -7.422 4.306 1.00 96.94 124 THR A CA 1
ATOM 1039 C C . THR A 1 124 ? -6.350 -8.666 5.116 1.00 96.94 124 THR A C 1
ATOM 1041 O O . THR A 1 124 ? -7.199 -9.439 5.566 1.00 96.94 124 THR A O 1
ATOM 1044 N N . LYS A 1 125 ? -5.043 -8.896 5.271 1.00 96.88 125 LYS A N 1
ATOM 1045 C CA . LYS A 1 125 ? -4.470 -9.997 6.068 1.00 96.88 125 LYS A CA 1
ATOM 1046 C C . LYS A 1 125 ? -4.329 -9.629 7.546 1.00 96.88 125 LYS A C 1
ATOM 1048 O O . LYS A 1 125 ? -4.297 -10.512 8.399 1.00 96.88 125 LYS A O 1
ATOM 1053 N N . LEU A 1 126 ? -4.246 -8.334 7.842 1.00 94.94 126 LEU A N 1
ATOM 1054 C CA . LEU A 1 126 ? -3.997 -7.808 9.179 1.00 94.94 126 LEU A CA 1
ATOM 1055 C C . LEU A 1 126 ? -5.306 -7.444 9.881 1.00 94.94 126 LEU A C 1
ATOM 1057 O O . LEU A 1 126 ? -6.165 -6.762 9.322 1.00 94.94 126 LEU A O 1
ATOM 1061 N N . ALA A 1 127 ? -5.444 -7.879 11.133 1.00 92.88 127 ALA A N 1
ATOM 1062 C CA . ALA A 1 127 ? -6.606 -7.548 11.947 1.00 92.88 127 ALA A CA 1
ATOM 1063 C C . ALA A 1 127 ? -6.739 -6.028 12.122 1.00 92.88 127 ALA A C 1
ATOM 1065 O O . ALA A 1 127 ? -5.749 -5.326 12.324 1.00 92.88 127 ALA A O 1
ATOM 1066 N N . ASN A 1 128 ? -7.980 -5.536 12.090 1.00 95.06 128 ASN A N 1
ATOM 1067 C CA . ASN A 1 128 ? -8.331 -4.118 12.232 1.00 95.06 128 ASN A CA 1
ATOM 1068 C C . ASN A 1 128 ? -7.803 -3.193 11.117 1.00 95.06 128 ASN A C 1
ATOM 1070 O O . ASN A 1 128 ? -8.012 -1.986 11.198 1.00 95.06 128 ASN A O 1
ATOM 1074 N N . LEU A 1 129 ? -7.186 -3.722 10.057 1.00 96.25 129 LEU A N 1
ATOM 1075 C CA . LEU A 1 129 ? -6.948 -2.978 8.822 1.00 96.25 129 LEU A CA 1
ATOM 1076 C C . LEU A 1 129 ? -8.182 -3.135 7.926 1.00 96.25 129 LEU A C 1
ATOM 1078 O O . LEU A 1 129 ? -8.436 -4.215 7.407 1.00 96.25 129 LEU A O 1
ATOM 1082 N N . LEU A 1 130 ? -8.983 -2.086 7.770 1.00 95.81 130 LEU A N 1
ATOM 1083 C CA . LEU A 1 130 ? -10.274 -2.150 7.071 1.00 95.81 130 LEU A CA 1
ATOM 1084 C C . LEU A 1 130 ? -10.142 -1.958 5.560 1.00 95.81 130 LEU A C 1
ATOM 1086 O O . LEU A 1 130 ? -10.908 -2.523 4.782 1.00 95.81 130 LEU A O 1
ATOM 1090 N N . TRP A 1 131 ? -9.192 -1.124 5.153 1.00 96.88 131 TRP A N 1
ATOM 1091 C CA . TRP A 1 131 ? -8.921 -0.811 3.759 1.00 96.88 131 TRP A CA 1
ATOM 1092 C C . TRP A 1 131 ? -7.458 -0.418 3.605 1.00 96.88 131 TRP A C 1
ATOM 1094 O O . TRP A 1 131 ? -6.858 0.163 4.513 1.00 96.88 131 TRP A O 1
ATOM 1104 N N . ILE A 1 132 ? -6.903 -0.735 2.444 1.00 98.06 132 ILE A N 1
ATOM 1105 C CA . ILE A 1 132 ? -5.563 -0.342 2.041 1.00 98.06 132 ILE A CA 1
ATOM 1106 C C . ILE A 1 132 ? -5.566 0.050 0.569 1.00 98.06 132 ILE A C 1
ATOM 1108 O O . ILE A 1 132 ? -6.204 -0.613 -0.251 1.00 98.06 132 ILE A O 1
ATOM 1112 N N . GLY A 1 133 ? -4.820 1.093 0.233 1.00 98.19 133 GLY A N 1
ATOM 1113 C CA . GLY A 1 133 ? -4.543 1.492 -1.136 1.00 98.19 133 GLY A CA 1
ATOM 1114 C C . GLY A 1 133 ? -3.089 1.890 -1.324 1.00 98.19 133 GLY A C 1
ATOM 1115 O O . GLY A 1 133 ? -2.404 2.240 -0.362 1.00 98.19 133 GLY A O 1
ATOM 1116 N N . PHE A 1 134 ? -2.632 1.828 -2.569 1.00 98.25 134 PHE A N 1
ATOM 1117 C CA . PHE A 1 134 ? -1.338 2.347 -2.972 1.00 98.25 134 PHE A CA 1
ATOM 1118 C C . PHE A 1 134 ? -1.410 3.070 -4.312 1.00 98.25 134 PHE A C 1
ATOM 1120 O O . PHE A 1 134 ? -2.186 2.701 -5.196 1.00 98.25 134 PHE A O 1
ATOM 1127 N N . GLU A 1 135 ? -0.516 4.037 -4.462 1.00 97.88 135 GLU A N 1
ATOM 1128 C CA . GLU A 1 135 ? -0.257 4.796 -5.678 1.00 97.88 135 GLU A CA 1
ATOM 1129 C C . GLU A 1 135 ? 1.249 4.791 -5.940 1.00 97.88 135 GLU A C 1
ATOM 1131 O O . GLU A 1 135 ? 2.034 5.266 -5.123 1.00 97.88 135 GLU A O 1
ATOM 1136 N N . LEU A 1 136 ? 1.659 4.184 -7.049 1.00 97.06 136 LEU A N 1
ATOM 1137 C CA . LEU A 1 136 ? 3.030 4.106 -7.536 1.00 97.06 136 LEU A CA 1
ATOM 1138 C C . LEU A 1 136 ? 3.216 5.151 -8.632 1.00 97.06 136 LEU A C 1
ATOM 1140 O O . LEU A 1 136 ? 2.599 5.074 -9.698 1.00 97.06 136 LEU A O 1
ATOM 1144 N N . GLU A 1 137 ? 4.152 6.056 -8.387 1.00 94.56 137 GLU A N 1
ATOM 1145 C CA . GLU A 1 137 ? 4.496 7.143 -9.288 1.00 94.56 137 GLU A CA 1
ATOM 1146 C C . GLU A 1 137 ? 6.002 7.161 -9.543 1.00 94.56 137 GLU A C 1
ATOM 1148 O O . GLU A 1 137 ? 6.821 6.774 -8.701 1.00 94.56 137 GLU A O 1
ATOM 1153 N N . LYS A 1 138 ? 6.389 7.610 -10.735 1.00 91.81 138 LYS A N 1
ATOM 1154 C CA . LYS A 1 138 ? 7.795 7.853 -11.062 1.00 91.81 138 LYS A CA 1
ATOM 1155 C C . LYS A 1 138 ? 8.229 9.171 -10.439 1.00 91.81 138 LYS A C 1
ATOM 1157 O O . LYS A 1 138 ? 7.605 10.202 -10.676 1.00 91.81 138 LYS A O 1
ATOM 1162 N N . GLU A 1 139 ? 9.330 9.160 -9.697 1.00 86.88 139 GLU A N 1
ATOM 1163 C CA . GLU A 1 139 ? 9.873 10.400 -9.157 1.0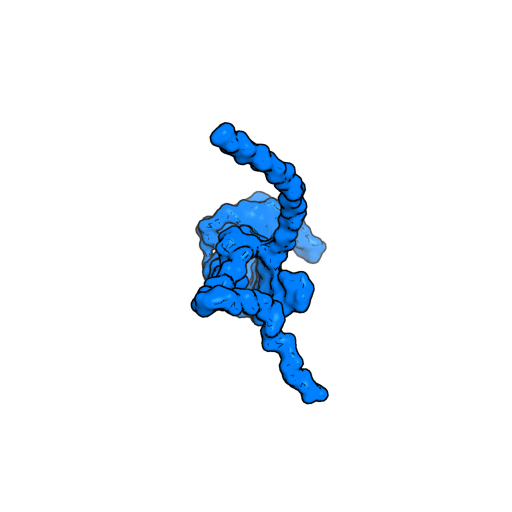0 86.88 139 GLU A CA 1
ATOM 1164 C C . GLU A 1 139 ? 10.402 11.271 -10.295 1.00 86.88 139 GLU A C 1
ATOM 1166 O O . GLU A 1 139 ? 11.148 10.818 -11.175 1.00 86.88 139 GLU A O 1
ATOM 1171 N N . ALA A 1 140 ? 10.024 12.549 -10.272 1.00 73.88 140 ALA A N 1
ATOM 1172 C CA . ALA A 1 140 ? 10.580 13.523 -11.188 1.00 73.88 140 ALA A CA 1
ATOM 1173 C C . ALA A 1 140 ? 12.102 13.542 -11.005 1.00 73.88 140 ALA A C 1
ATOM 1175 O O . ALA A 1 140 ? 12.612 13.857 -9.929 1.00 73.88 140 ALA A O 1
ATOM 1176 N N . THR A 1 141 ? 12.843 13.213 -12.064 1.00 56.28 141 THR A N 1
ATOM 1177 C CA . THR A 1 141 ? 14.291 13.408 -12.066 1.00 56.28 141 THR A CA 1
ATOM 1178 C C . THR A 1 141 ? 14.527 14.902 -11.894 1.00 56.28 141 THR A C 1
ATOM 1180 O O . THR A 1 141 ? 14.286 15.676 -12.824 1.00 56.28 141 THR A O 1
ATOM 1183 N N . GLN A 1 142 ? 14.970 15.331 -10.709 1.00 39.69 142 GLN A N 1
ATOM 1184 C CA . GLN A 1 142 ? 15.510 16.672 -10.560 1.00 39.69 142 GLN A CA 1
ATOM 1185 C C . GLN A 1 142 ? 16.635 16.776 -11.583 1.00 39.69 142 GLN A C 1
ATOM 1187 O O . GLN A 1 142 ? 17.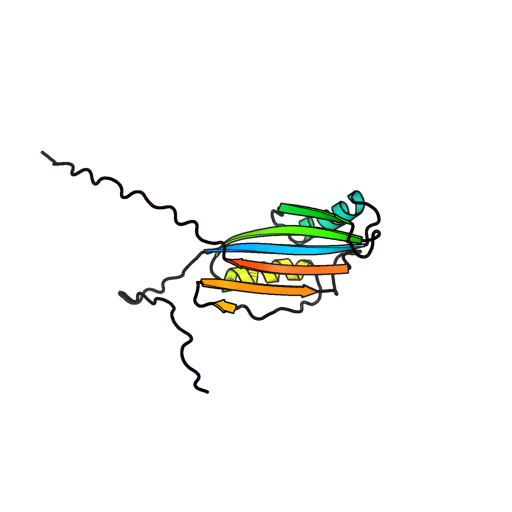626 16.047 -11.507 1.00 39.69 142 GLN A O 1
ATOM 1192 N N . LYS A 1 143 ? 16.455 17.630 -12.593 1.00 36.50 143 LYS A N 1
ATOM 1193 C CA . LYS A 1 143 ? 17.541 18.008 -13.488 1.00 36.50 143 LYS A CA 1
ATOM 1194 C C . LYS A 1 143 ? 18.588 18.677 -12.605 1.00 36.50 143 LYS A C 1
ATOM 1196 O O . LYS A 1 143 ? 18.500 19.871 -12.343 1.00 36.50 143 LYS A O 1
ATOM 1201 N N . GLN A 1 144 ? 19.563 17.915 -12.121 1.00 31.22 144 GLN A N 1
ATOM 1202 C CA . GLN A 1 144 ? 20.833 18.504 -11.752 1.00 31.22 144 GLN A CA 1
ATOM 1203 C C . GLN A 1 144 ? 21.378 19.085 -13.049 1.00 31.22 144 GLN A C 1
ATOM 1205 O O . GLN A 1 144 ? 21.822 18.359 -13.938 1.00 31.22 144 GLN A O 1
ATOM 1210 N N . THR A 1 145 ? 21.252 20.401 -13.196 1.00 29.61 145 THR A N 1
ATOM 1211 C CA . THR A 1 145 ? 22.061 21.162 -14.135 1.00 29.61 145 THR A CA 1
ATOM 1212 C C . THR A 1 145 ? 23.502 20.855 -13.758 1.00 29.61 145 THR A C 1
ATOM 1214 O O . THR A 1 145 ? 24.027 21.412 -12.797 1.00 29.61 145 THR A O 1
ATOM 1217 N N . ILE A 1 146 ? 24.125 19.913 -14.465 1.00 35.28 146 ILE A N 1
ATOM 1218 C CA . ILE A 1 146 ? 25.576 19.815 -14.484 1.00 35.28 146 ILE A CA 1
ATOM 1219 C C . ILE A 1 146 ? 26.004 21.173 -15.033 1.00 35.28 146 ILE A C 1
ATOM 1221 O O . ILE A 1 146 ? 25.769 21.464 -16.205 1.00 35.28 146 ILE A O 1
ATOM 1225 N N . GLN A 1 147 ? 26.516 22.049 -14.165 1.00 35.28 147 GLN A N 1
ATOM 1226 C CA . GLN A 1 147 ? 27.263 23.211 -14.625 1.00 35.28 147 GLN A CA 1
ATOM 1227 C C . GLN A 1 147 ? 28.344 22.655 -15.544 1.00 35.28 147 GLN A C 1
ATOM 1229 O O . GLN A 1 147 ? 29.125 21.809 -15.106 1.00 35.28 147 GLN A O 1
ATOM 1234 N N . GLU A 1 148 ? 28.312 23.045 -16.821 1.00 37.94 148 GLU A N 1
ATOM 1235 C CA . GLU A 1 148 ? 29.330 22.685 -17.802 1.00 37.94 148 GLU A CA 1
ATOM 1236 C C . GLU A 1 148 ? 30.697 22.957 -17.177 1.00 37.94 148 GLU A C 1
ATOM 1238 O O . GLU A 1 148 ? 31.084 24.102 -16.942 1.00 37.94 148 GLU A O 1
ATOM 1243 N N . GLY A 1 149 ? 31.383 21.877 -16.805 1.00 36.84 149 GLY A N 1
ATOM 1244 C CA . GLY A 1 149 ? 32.703 21.953 -16.220 1.00 36.84 149 GLY A CA 1
ATOM 1245 C C . GLY A 1 149 ? 33.639 22.579 -17.238 1.00 36.84 149 GLY A C 1
ATOM 1246 O O . GLY A 1 149 ? 33.778 22.075 -18.353 1.00 36.84 149 GLY A O 1
ATOM 1247 N N . THR A 1 150 ? 34.270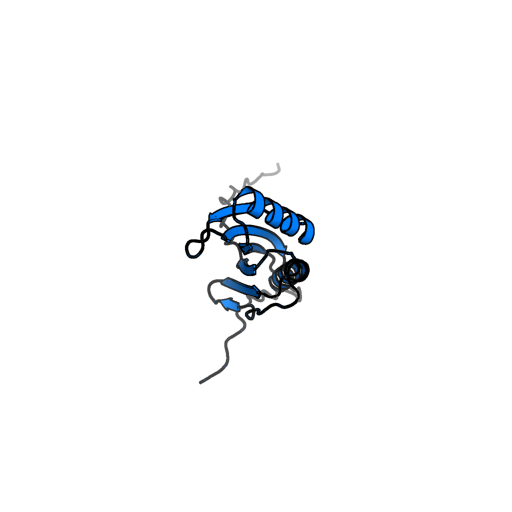 23.680 -16.846 1.00 36.31 150 THR A N 1
ATOM 1248 C CA . THR A 1 150 ? 35.371 24.316 -17.560 1.00 36.31 150 THR A CA 1
ATOM 1249 C C . THR A 1 150 ? 36.394 23.252 -17.957 1.00 36.31 150 THR A C 1
ATOM 1251 O O . THR A 1 150 ? 37.026 22.629 -17.102 1.00 36.31 150 THR A O 1
ATOM 1254 N N . VAL A 1 151 ? 36.543 23.026 -19.262 1.00 35.41 151 VAL A N 1
ATOM 1255 C CA . VAL A 1 151 ? 37.597 22.178 -19.820 1.00 35.41 151 VAL A CA 1
ATOM 1256 C C . VAL A 1 151 ? 38.928 22.874 -19.548 1.00 35.41 151 VAL A C 1
ATOM 1258 O O . VAL A 1 151 ? 39.220 23.914 -20.134 1.00 35.41 151 VAL A O 1
ATOM 1261 N N . TYR A 1 152 ? 39.741 22.322 -18.650 1.00 37.38 152 TYR A N 1
ATOM 1262 C CA . TYR A 1 152 ? 41.144 22.708 -18.559 1.00 37.38 152 TYR A CA 1
ATOM 1263 C C . TYR A 1 152 ? 41.911 21.960 -19.652 1.00 37.38 152 TYR A C 1
ATOM 1265 O O . TYR A 1 152 ? 42.125 20.753 -19.556 1.00 37.38 152 TYR A O 1
ATOM 1273 N N . GLU A 1 153 ? 42.320 22.677 -20.701 1.00 35.44 153 GLU A N 1
ATOM 1274 C CA . GLU A 1 153 ? 43.364 22.207 -21.612 1.00 35.44 153 GLU A CA 1
ATOM 1275 C C . GLU A 1 153 ? 44.696 22.167 -20.856 1.00 35.44 153 GLU A C 1
ATOM 1277 O O . GLU A 1 153 ? 45.371 23.183 -20.672 1.00 35.44 153 GLU A O 1
ATOM 1282 N N . THR A 1 154 ? 45.106 20.984 -20.412 1.00 35.41 154 THR A N 1
ATOM 1283 C CA . THR A 1 154 ? 46.486 20.756 -19.988 1.00 35.41 154 THR A CA 1
ATOM 1284 C C . THR A 1 154 ? 47.353 20.632 -21.239 1.00 35.41 154 THR A C 1
ATOM 1286 O O . THR A 1 154 ? 47.370 19.591 -21.896 1.00 35.41 154 THR A O 1
ATOM 1289 N N . LYS A 1 155 ? 48.096 21.692 -21.579 1.00 38.59 155 LYS A N 1
ATOM 1290 C CA . LYS A 1 155 ? 49.251 21.569 -22.477 1.00 38.59 155 LYS A CA 1
ATOM 1291 C C . LYS A 1 155 ? 50.304 20.708 -21.781 1.00 38.59 155 LYS A C 1
ATOM 1293 O O . LYS A 1 155 ? 50.851 21.104 -20.755 1.00 38.59 155 LYS A O 1
ATOM 1298 N N . ILE A 1 156 ? 50.544 19.524 -22.328 1.00 38.50 156 ILE A N 1
ATOM 1299 C CA . ILE A 1 156 ? 51.691 18.683 -21.978 1.00 38.50 156 ILE A CA 1
ATOM 1300 C C . ILE A 1 156 ? 52.931 19.313 -22.656 1.00 38.50 156 ILE A C 1
ATOM 1302 O O . ILE A 1 156 ? 52.787 19.769 -23.794 1.00 38.50 156 ILE A O 1
ATOM 1306 N N . PRO A 1 157 ? 54.077 19.427 -21.951 1.00 50.53 157 PRO A N 1
ATOM 1307 C CA . PRO A 1 157 ? 55.266 20.179 -22.381 1.00 50.53 157 PRO A CA 1
ATOM 1308 C C . PRO A 1 157 ? 55.933 19.672 -23.662 1.00 50.53 157 PRO A C 1
ATOM 1310 O O . PRO A 1 157 ? 55.852 18.454 -23.942 1.00 50.53 157 PRO A O 1
#

Sequence (157 aa):
MSFYNIYKYIKYIHHGRKIIIRSNFRVQWSLYVDAKTQEKAMLIFQLVSEAIDLPLQIENCEPYWRNRSQYEITFTTTWEGVTPPEAVFRTLAAADTLAWEWNVRCPVEWEDGLFEFGGQSVKTKLANLLWIGFELEKEATQKQTIQEGTVYETKIP

Radius of gyration: 21.33 Å; chains: 1; bounding box: 71×36×56 Å

Foldseek 3Di:
DDDDDPDPPPPPPPDPDDDADFFKKKKKKKWKFQALDQVVVVVLVVVLCVLLVADKAWDDWAQDPVDNRIIMTMIMDMDGRHGPVVLVVSVVVSVVSWFPDKDWDDWDQDPVRWIWIKIKDQRTPGPRGRIMMMIMITDDPPPPPPPPPPDDPDDDD

pLDDT: mean 80.94, std 23.23, range [27.62, 98.38]

Secondary structure (DSSP, 8-state):
-------------SSS------EEEEEEEEEEEE-SSHHHHHHHHHHHHHHHTS--EEEEEEE-TT-TTEEEEEEEEEEEEE-HHHHHHHHHHHHHHHBS--EEPPPEE-TTS-EEEEEEES-BSSTTEEEEEEEEEEPP-----------------